Protein AF-A0AA40ZXF4-F1 (afdb_monomer)

InterPr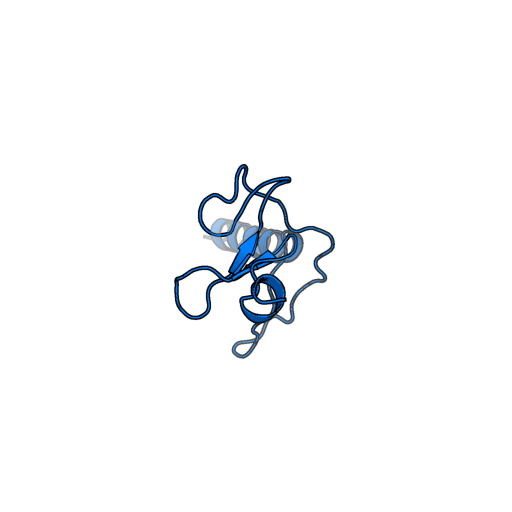o domains:
  IPR008635 Trimeric autotransporter adhesin YadA-like, stalk domain [PF05662] (38-73)
  IPR011049 Serralysin-like metalloprotease, C-terminal [G3DSA:2.150.10.10] (1-66)
  IPR011049 Serralysin-like metalloprotease, C-terminal [SSF101967] (14-65)

Nearest PDB structures (foldseek):
  3zmf-assembly1_C-2  TM=8.956E-01  e=5.309E-02  Saccharomyces cerevisiae
  3la9-assembly1_A  TM=9.285E-01  e=6.059E-02  Burkholderia pseudomallei 1710b
  3wpa-assembly1_A  TM=4.860E-01  e=5.616E-03  Acinetobacter sp. Tol 5

Secondary structure (DSSP, 8-state):
-HHHHTT-SSSEEE-SSTT-EEE--TT--SSS--S-----S-PPPP-STT--PPPPHHHHHHHHHHHHHHHHT-

Mean predicted aligned error: 3.51 Å

Sequence (74 aa):
MNNVSNGTTGVVQRTSATDVTTLTASGGTAANPGNAQKLTNLAAATLSAASTDAVNGSQLYTTNQNVATAAANT

Solvent-accessible surface area (backbone atoms only — not comparable to full-atom values): 4724 Å² total; per-residue (Å²): 113,66,47,63,79,60,32,63,56,73,56,56,12,43,40,96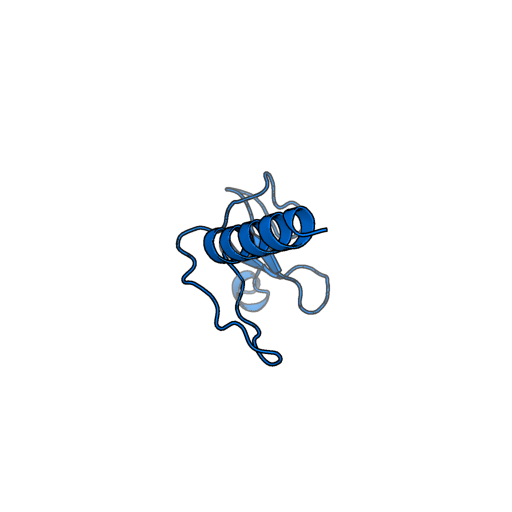,53,87,98,40,68,42,64,31,33,94,93,34,39,59,91,52,26,70,63,89,74,87,87,74,96,62,64,80,42,69,91,53,98,83,56,86,58,68,75,36,70,69,61,54,48,56,51,51,52,53,51,53,56,57,65,71,75,112

Foldseek 3Di:
DVCVVQQFDDQWRDAPDPPDIAGADVVATNVGRDDHDDDPPFDAFDDDPPTPGDHDPVVVVVVVVVVVVVVVVD

Organism: NCBI:txid172044

Structure (mmCIF, N/CA/C/O backbone):
data_AF-A0AA40ZXF4-F1
#
_entry.id   AF-A0AA40ZXF4-F1
#
loop_
_atom_site.group_PDB
_atom_site.id
_atom_site.type_symbol
_atom_site.label_atom_id
_atom_site.label_alt_id
_atom_site.label_comp_id
_atom_site.label_asym_id
_atom_site.label_entity_id
_atom_site.label_seq_id
_atom_site.pdbx_PDB_ins_code
_atom_site.Cartn_x
_atom_site.Cartn_y
_atom_site.Cartn_z
_atom_site.occupancy
_atom_site.B_iso_or_equiv
_atom_site.auth_seq_id
_atom_site.auth_comp_id
_atom_site.auth_asym_id
_atom_site.auth_atom_id
_atom_site.pdbx_PDB_model_num
ATOM 1 N N . MET A 1 1 ? 10.740 -7.208 -28.883 1.00 65.88 1 MET A N 1
ATOM 2 C CA . MET A 1 1 ? 9.814 -8.025 -28.061 1.00 65.88 1 MET A CA 1
ATOM 3 C C . MET A 1 1 ? 10.4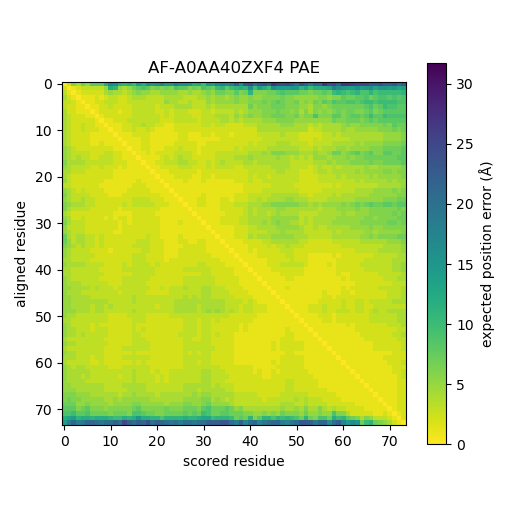14 -8.433 -26.711 1.00 65.88 1 MET A C 1
ATOM 5 O O . MET A 1 1 ? 9.653 -8.614 -25.773 1.00 65.88 1 MET A O 1
ATOM 9 N N . ASN A 1 2 ? 11.744 -8.500 -26.561 1.00 85.00 2 ASN A N 1
ATOM 10 C CA . ASN A 1 2 ? 12.409 -8.941 -25.324 1.00 85.00 2 ASN A CA 1
ATOM 11 C C . ASN A 1 2 ? 12.002 -8.140 -24.071 1.00 85.00 2 ASN A C 1
ATOM 13 O O . ASN A 1 2 ? 11.881 -8.716 -23.002 1.00 85.00 2 ASN A O 1
ATOM 17 N N . ASN A 1 3 ? 11.714 -6.840 -24.199 1.00 88.88 3 ASN A N 1
ATOM 18 C CA . ASN A 1 3 ? 11.3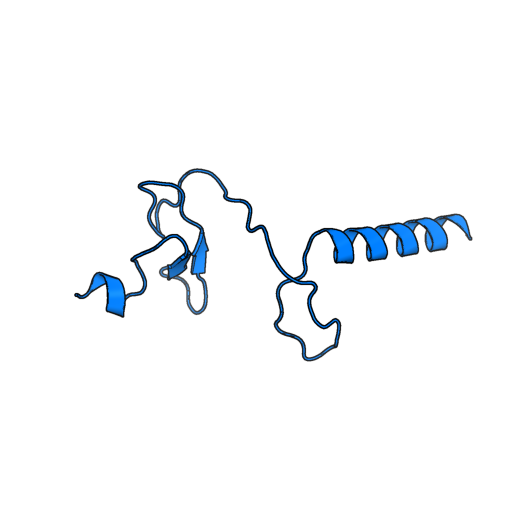23 -5.995 -23.060 1.00 88.88 3 ASN A CA 1
ATOM 19 C C . ASN A 1 3 ? 9.960 -6.370 -22.452 1.00 88.88 3 ASN A C 1
ATOM 21 O O . ASN A 1 3 ? 9.771 -6.224 -21.250 1.00 88.88 3 ASN A O 1
ATOM 25 N N . VAL A 1 4 ? 9.019 -6.887 -23.253 1.00 90.94 4 VAL A N 1
ATOM 26 C CA . VAL A 1 4 ? 7.721 -7.364 -22.742 1.00 90.94 4 VAL A CA 1
ATOM 27 C C . VAL A 1 4 ? 7.907 -8.703 -22.036 1.00 90.94 4 VAL A C 1
ATOM 29 O O . VAL A 1 4 ? 7.452 -8.868 -20.910 1.00 90.94 4 VAL A O 1
ATOM 32 N N . SER A 1 5 ? 8.654 -9.627 -22.650 1.00 89.75 5 SER A N 1
ATOM 33 C CA . SER A 1 5 ? 8.989 -10.926 -22.048 1.00 89.75 5 SER A CA 1
ATOM 34 C C . SER A 1 5 ? 9.775 -10.786 -20.741 1.00 89.75 5 SER A C 1
ATOM 36 O O . SER A 1 5 ? 9.573 -11.559 -19.811 1.00 89.75 5 SER A O 1
ATOM 38 N N . ASN A 1 6 ? 10.630 -9.767 -20.651 1.00 89.12 6 ASN A N 1
ATOM 39 C CA . ASN A 1 6 ? 11.416 -9.468 -19.458 1.00 89.12 6 ASN A CA 1
ATOM 40 C C . ASN A 1 6 ? 10.653 -8.608 -18.434 1.00 89.12 6 ASN A C 1
ATOM 42 O O . ASN A 1 6 ? 11.178 -8.347 -17.355 1.00 89.12 6 ASN A O 1
ATOM 46 N N . GLY A 1 7 ? 9.437 -8.150 -18.752 1.00 92.44 7 GLY A N 1
ATOM 47 C CA . GLY A 1 7 ? 8.634 -7.305 -17.866 1.00 92.44 7 GLY A CA 1
ATOM 48 C C . GLY A 1 7 ? 9.235 -5.920 -17.603 1.00 92.44 7 GLY A C 1
ATOM 49 O O . GLY A 1 7 ? 9.013 -5.363 -16.534 1.00 92.44 7 GLY A O 1
ATOM 50 N N . THR A 1 8 ? 10.003 -5.363 -18.542 1.00 92.06 8 THR A N 1
ATOM 51 C CA . THR A 1 8 ? 10.623 -4.025 -18.446 1.00 92.06 8 THR A CA 1
ATOM 52 C C . THR A 1 8 ? 9.850 -2.957 -19.229 1.00 92.06 8 THR A C 1
ATOM 54 O O . THR A 1 8 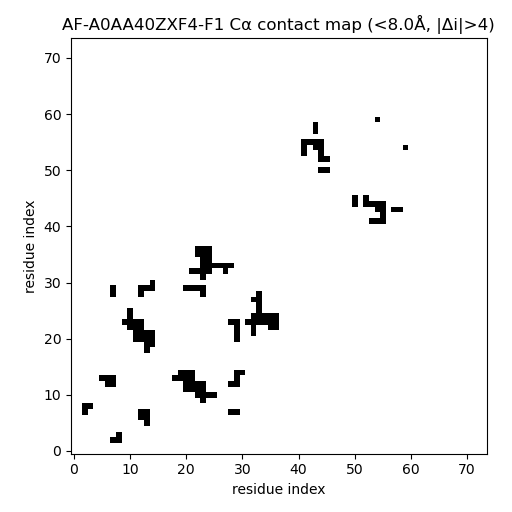? 10.384 -1.910 -19.581 1.00 92.06 8 THR A O 1
ATOM 57 N N . THR A 1 9 ? 8.584 -3.223 -19.560 1.00 90.56 9 THR A N 1
ATOM 58 C CA . THR A 1 9 ? 7.705 -2.295 -20.289 1.00 90.56 9 THR A CA 1
ATOM 59 C C . THR A 1 9 ? 6.479 -1.968 -19.445 1.00 90.56 9 THR A C 1
ATOM 61 O O . THR A 1 9 ? 5.778 -2.878 -19.016 1.00 90.56 9 THR A O 1
ATOM 64 N N . GLY A 1 10 ? 6.197 -0.676 -19.254 1.00 93.31 10 GLY A N 1
ATOM 65 C CA . GLY A 1 10 ? 5.047 -0.181 -18.492 1.00 93.31 10 GLY A CA 1
ATOM 66 C C . GLY A 1 10 ? 5.445 0.593 -17.235 1.00 93.31 10 GLY A C 1
ATOM 67 O O . GLY A 1 10 ? 6.622 0.840 -16.985 1.00 93.31 10 GLY A O 1
ATOM 68 N N . VAL A 1 11 ? 4.438 0.992 -16.453 1.00 95.50 11 VAL A N 1
ATOM 69 C CA . VAL A 1 11 ? 4.624 1.742 -15.195 1.00 95.50 11 VAL A CA 1
ATOM 70 C C . VAL A 1 11 ? 5.010 0.857 -14.011 1.00 95.50 11 VAL A C 1
ATOM 72 O O . VAL A 1 11 ? 5.475 1.382 -13.009 1.00 95.50 11 VAL A O 1
ATOM 75 N N . VAL A 1 12 ? 4.824 -0.462 -14.118 1.00 96.12 12 V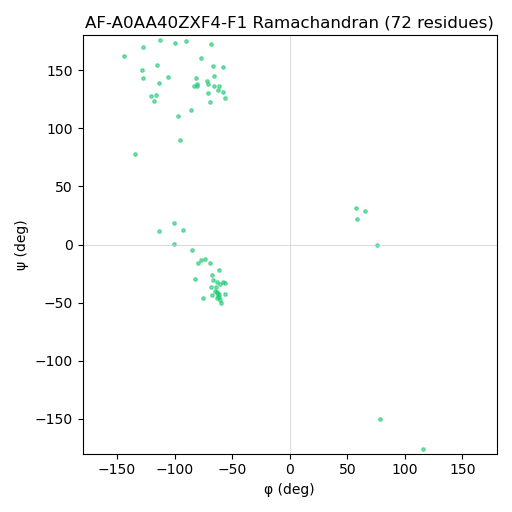AL A N 1
ATOM 76 C CA . VAL A 1 12 ? 5.318 -1.466 -13.168 1.00 96.12 12 VAL A CA 1
ATOM 77 C C . VAL A 1 12 ? 6.282 -2.367 -13.925 1.00 96.12 12 VAL A C 1
ATOM 79 O O . VAL A 1 12 ? 5.905 -2.935 -14.948 1.00 96.12 12 VAL A O 1
ATOM 82 N N . GLN A 1 13 ? 7.518 -2.482 -13.445 1.00 96.94 13 GLN A N 1
ATOM 83 C CA . GLN A 1 13 ? 8.572 -3.239 -14.122 1.00 96.94 13 GLN A CA 1
ATOM 84 C C . GLN A 1 13 ? 9.223 -4.257 -13.180 1.00 96.94 13 GLN A C 1
ATOM 86 O O . GLN A 1 13 ? 9.420 -3.973 -11.996 1.00 96.94 13 GLN A O 1
ATOM 91 N N . ARG A 1 14 ? 9.585 -5.439 -13.698 1.00 96.06 14 ARG A N 1
ATOM 92 C CA . ARG A 1 14 ? 10.395 -6.435 -12.973 1.00 96.06 14 ARG A CA 1
ATOM 93 C C . ARG A 1 14 ? 11.801 -5.903 -12.728 1.00 96.06 14 ARG A C 1
ATOM 95 O O . ARG A 1 14 ? 12.428 -5.350 -13.629 1.00 96.06 14 ARG A O 1
ATOM 102 N N . THR A 1 15 ? 12.298 -6.107 -11.515 1.00 94.19 15 THR A N 1
ATOM 103 C CA . THR A 1 15 ? 13.684 -5.793 -11.156 1.00 94.19 15 THR A CA 1
ATOM 104 C C . THR A 1 15 ? 14.597 -6.999 -11.408 1.00 94.19 15 THR A C 1
ATOM 106 O O . THR A 1 15 ? 14.132 -8.077 -11.782 1.00 94.19 15 THR A O 1
ATOM 109 N N . SER A 1 16 ? 15.906 -6.829 -11.212 1.00 92.56 16 SER A N 1
ATOM 110 C CA . SER A 1 16 ? 16.856 -7.950 -11.198 1.00 92.56 16 SER A CA 1
ATOM 111 C C . SER A 1 16 ? 16.760 -8.803 -9.928 1.00 92.56 16 SER A C 1
ATOM 113 O O . SER A 1 16 ? 17.327 -9.893 -9.899 1.00 92.56 16 SER A O 1
ATOM 115 N N . ALA A 1 17 ? 16.058 -8.330 -8.893 1.00 93.94 17 ALA A N 1
ATOM 116 C CA . ALA A 1 17 ? 15.797 -9.101 -7.688 1.00 93.94 17 ALA A CA 1
ATOM 117 C C . ALA A 1 17 ? 14.625 -10.067 -7.916 1.00 93.94 17 ALA A C 1
ATOM 119 O O . ALA A 1 17 ? 13.614 -9.718 -8.533 1.00 93.94 17 ALA A O 1
ATOM 120 N N . THR A 1 18 ? 14.776 -11.293 -7.415 1.00 94.31 18 THR A N 1
ATOM 121 C CA . THR A 1 18 ? 13.764 -12.350 -7.515 1.00 94.31 18 THR A CA 1
ATOM 122 C C . THR A 1 18 ? 12.451 -11.890 -6.887 1.00 94.31 18 THR A C 1
ATOM 124 O O . THR A 1 18 ? 12.453 -11.359 -5.783 1.00 94.31 18 THR A O 1
ATOM 127 N N . ASP A 1 19 ? 11.347 -12.082 -7.611 1.00 93.88 19 ASP A N 1
ATOM 128 C CA . ASP A 1 19 ? 9.975 -11.783 -7.176 1.00 93.88 19 ASP A CA 1
ATOM 129 C C . ASP A 1 19 ? 9.697 -10.320 -6.781 1.00 93.88 19 ASP A C 1
ATOM 131 O O . ASP A 1 19 ? 8.719 -10.028 -6.095 1.00 93.88 19 ASP A O 1
ATOM 135 N N . VAL A 1 20 ? 10.513 -9.371 -7.259 1.00 95.19 20 VAL A N 1
ATOM 136 C CA . VAL A 1 20 ? 10.333 -7.937 -6.984 1.00 95.19 20 VAL A CA 1
ATOM 137 C C . VAL A 1 20 ? 10.035 -7.147 -8.258 1.00 95.19 20 VAL A C 1
ATOM 139 O O . VAL A 1 20 ? 10.786 -7.175 -9.240 1.00 95.19 20 VAL A O 1
ATOM 142 N N . THR A 1 21 ? 8.965 -6.354 -8.200 1.00 96.44 21 THR A N 1
ATOM 143 C CA . THR A 1 21 ? 8.614 -5.330 -9.194 1.00 96.44 21 THR A CA 1
ATOM 144 C C . THR A 1 21 ? 8.663 -3.934 -8.583 1.00 96.44 21 THR A C 1
ATOM 146 O O . THR A 1 21 ? 8.440 -3.780 -7.385 1.00 96.44 21 THR A O 1
ATOM 149 N N . THR A 1 22 ? 8.881 -2.906 -9.401 1.00 96.75 22 THR A N 1
ATOM 150 C CA . THR A 1 22 ? 8.889 -1.501 -8.968 1.00 96.75 22 THR A CA 1
ATOM 151 C C . THR A 1 22 ? 7.976 -0.637 -9.834 1.00 96.75 22 THR A C 1
ATOM 153 O O . THR A 1 22 ? 7.811 -0.921 -11.022 1.00 96.75 22 THR A O 1
ATOM 156 N N . LEU A 1 23 ? 7.402 0.424 -9.256 1.00 97.81 23 LEU A N 1
ATOM 157 C CA . LEU A 1 23 ? 6.743 1.477 -10.030 1.00 97.81 23 LEU A CA 1
ATOM 158 C C . LEU A 1 23 ? 7.795 2.437 -10.592 1.00 97.81 23 LEU A C 1
ATOM 160 O O . LEU A 1 23 ? 8.688 2.879 -9.871 1.00 97.81 23 LEU A O 1
ATOM 164 N N . THR A 1 24 ? 7.651 2.813 -11.857 1.00 97.38 24 THR A N 1
ATOM 165 C CA . THR A 1 24 ? 8.555 3.748 -12.532 1.00 97.38 24 THR A CA 1
ATOM 166 C C . THR A 1 24 ? 7.842 5.048 -12.887 1.00 97.38 24 THR A C 1
ATOM 168 O O . THR A 1 24 ? 6.697 5.043 -13.349 1.00 97.38 24 THR A O 1
ATOM 171 N N . ALA A 1 25 ? 8.528 6.174 -12.705 1.00 97.38 25 ALA A N 1
ATOM 172 C CA . ALA A 1 25 ? 8.108 7.465 -13.234 1.00 97.38 25 ALA A CA 1
ATOM 173 C C . ALA A 1 25 ? 8.207 7.496 -14.772 1.00 97.38 25 ALA A C 1
ATOM 175 O O . ALA A 1 25 ? 8.743 6.583 -15.402 1.00 97.38 25 ALA A O 1
ATOM 176 N N . SER A 1 26 ? 7.701 8.567 -15.390 1.00 95.12 26 SER A N 1
ATOM 177 C CA . SER A 1 26 ? 7.866 8.778 -16.833 1.00 95.12 26 SER A CA 1
ATOM 178 C C . SER A 1 26 ? 9.353 8.780 -17.208 1.00 95.12 26 SER A C 1
ATOM 180 O O . SER A 1 26 ? 10.141 9.507 -16.604 1.00 95.12 26 SER A O 1
ATOM 182 N N . GLY A 1 27 ? 9.738 7.936 -18.170 1.00 92.56 27 GLY A N 1
ATOM 183 C CA . GLY A 1 27 ? 11.133 7.743 -18.585 1.00 92.56 27 GLY A CA 1
ATOM 184 C C . GLY A 1 27 ? 11.996 6.906 -17.629 1.00 92.56 27 GLY A C 1
ATOM 185 O O . GLY A 1 27 ? 13.167 6.681 -17.925 1.00 92.56 27 GLY A O 1
ATOM 186 N N . GLY A 1 28 ? 11.444 6.434 -16.507 1.00 95.69 28 GLY A N 1
ATOM 187 C CA . GLY A 1 28 ? 12.138 5.564 -15.561 1.00 95.69 28 GLY A CA 1
ATOM 188 C C . GLY A 1 28 ? 12.235 4.109 -16.031 1.00 95.69 28 GLY A C 1
ATOM 189 O O . GLY A 1 28 ? 11.466 3.636 -16.871 1.00 95.69 28 GLY A O 1
ATOM 190 N N . THR A 1 29 ? 13.174 3.375 -15.443 1.00 95.56 29 THR A N 1
ATOM 191 C CA . THR A 1 29 ? 13.369 1.930 -15.646 1.00 95.56 29 THR A CA 1
ATOM 192 C C . THR A 1 29 ? 13.398 1.207 -14.304 1.00 95.56 29 THR A C 1
ATOM 194 O O . THR A 1 29 ? 13.507 1.841 -13.259 1.00 95.56 29 THR A O 1
ATOM 197 N N . ALA A 1 30 ? 13.360 -0.126 -14.301 1.00 95.19 30 ALA A N 1
ATOM 198 C CA . ALA A 1 30 ? 13.491 -0.886 -13.056 1.00 95.19 30 ALA A CA 1
ATOM 199 C C . ALA A 1 30 ? 14.797 -0.599 -12.279 1.00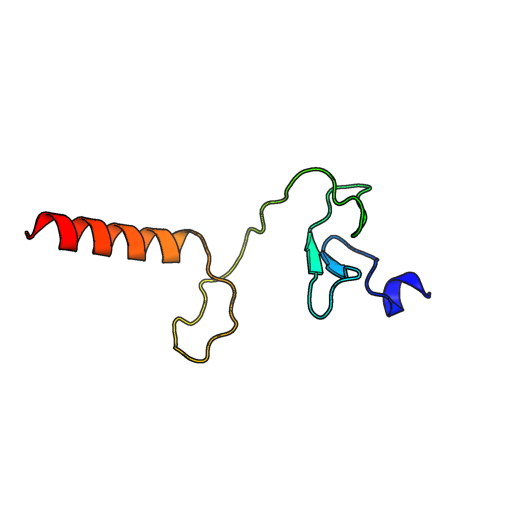 95.19 30 ALA A C 1
ATOM 201 O O . ALA A 1 30 ? 14.796 -0.643 -11.052 1.00 95.19 30 ALA A O 1
ATOM 202 N N . ALA A 1 31 ? 15.898 -0.291 -12.977 1.00 94.38 31 ALA A N 1
ATOM 203 C CA . ALA A 1 31 ? 17.184 0.047 -12.357 1.00 94.38 31 ALA A CA 1
ATOM 204 C C . ALA A 1 31 ? 17.260 1.516 -11.905 1.00 94.38 31 ALA A C 1
ATOM 206 O O . ALA A 1 31 ? 17.939 1.840 -10.933 1.00 94.38 31 ALA A O 1
ATOM 207 N N . ASN A 1 32 ? 16.550 2.408 -12.600 1.00 96.31 32 ASN A N 1
ATOM 208 C CA . ASN A 1 32 ? 16.500 3.838 -12.311 1.00 96.31 32 ASN A CA 1
ATOM 209 C C . ASN A 1 32 ? 15.037 4.309 -12.362 1.00 96.31 32 ASN A C 1
ATOM 211 O O . ASN A 1 32 ? 14.615 4.893 -13.364 1.00 96.31 32 ASN A O 1
ATOM 215 N N . PRO A 1 33 ? 14.240 4.042 -11.309 1.00 96.81 33 PRO A N 1
ATOM 216 C CA . PRO A 1 33 ? 12.787 4.230 -11.350 1.00 96.81 33 PRO A CA 1
ATOM 217 C C . PRO A 1 33 ? 12.347 5.697 -11.418 1.00 96.81 33 PRO A C 1
ATOM 219 O O . PRO A 1 33 ? 11.207 5.971 -11.786 1.00 96.81 33 PRO A O 1
ATOM 222 N N . GLY A 1 34 ? 13.237 6.643 -11.109 1.00 97.00 34 GLY A N 1
ATOM 223 C CA . GLY A 1 34 ? 12.898 8.058 -10.986 1.00 97.00 34 GLY A CA 1
ATOM 224 C C . GLY A 1 34 ? 12.214 8.357 -9.650 1.00 97.00 34 GLY A C 1
ATOM 225 O O . GLY A 1 34 ? 12.492 7.705 -8.644 1.00 97.00 34 GLY A O 1
ATOM 226 N N . ASN A 1 35 ? 11.338 9.364 -9.629 1.00 97.50 35 ASN A N 1
ATOM 227 C CA . ASN A 1 35 ? 10.619 9.756 -8.416 1.00 97.50 35 ASN A CA 1
ATOM 228 C C . ASN A 1 35 ? 9.659 8.655 -7.944 1.00 97.50 35 ASN A C 1
ATOM 230 O O . ASN A 1 35 ? 9.035 7.970 -8.754 1.00 97.50 35 ASN A O 1
ATOM 234 N N . ALA A 1 36 ? 9.511 8.525 -6.623 1.00 97.62 36 ALA A N 1
ATOM 235 C CA . ALA A 1 36 ? 8.578 7.582 -6.021 1.00 97.62 36 ALA A CA 1
ATOM 236 C C . ALA A 1 36 ? 7.129 7.898 -6.421 1.00 97.62 36 ALA A C 1
ATOM 238 O O . ALA A 1 36 ? 6.689 9.048 -6.382 1.00 97.62 36 ALA A O 1
ATOM 239 N N . GLN A 1 37 ? 6.378 6.850 -6.752 1.00 97.75 37 GLN A N 1
ATOM 240 C CA . GLN A 1 37 ? 5.017 6.955 -7.262 1.00 97.75 37 GLN A CA 1
ATOM 241 C C . GLN A 1 37 ? 4.003 6.542 -6.193 1.00 97.75 37 GLN A C 1
ATOM 243 O O . GLN A 1 37 ? 4.229 5.603 -5.430 1.00 97.75 37 GLN A O 1
ATOM 248 N N . LYS A 1 38 ? 2.847 7.209 -6.168 1.00 97.38 38 LYS A N 1
ATOM 249 C CA . LYS A 1 38 ? 1.681 6.729 -5.416 1.00 97.38 38 LYS A CA 1
ATOM 250 C C . LYS A 1 38 ? 0.922 5.709 -6.261 1.00 97.38 38 LYS A C 1
ATOM 252 O O . LYS A 1 38 ? 0.660 5.971 -7.432 1.00 97.38 38 LYS A O 1
ATOM 257 N N . LEU A 1 39 ? 0.499 4.607 -5.647 1.00 96.88 39 LEU A N 1
ATOM 258 C CA . LEU A 1 39 ? -0.493 3.699 -6.220 1.00 96.88 39 LEU A CA 1
ATOM 259 C C . LEU A 1 39 ? -1.866 4.050 -5.634 1.00 96.88 39 LEU A C 1
ATOM 261 O O . LEU A 1 39 ? -2.094 3.891 -4.436 1.00 96.88 39 LEU A O 1
ATOM 265 N N . THR A 1 40 ? -2.752 4.604 -6.458 1.00 97.56 40 THR A N 1
ATOM 266 C CA . THR A 1 40 ? -4.093 5.052 -6.048 1.00 97.56 40 THR A CA 1
ATOM 267 C C . THR A 1 40 ? -5.173 4.185 -6.695 1.00 97.56 40 THR A C 1
ATOM 269 O O . THR A 1 40 ? -4.861 3.291 -7.477 1.00 97.56 40 THR A O 1
ATOM 272 N N . ASN A 1 41 ? -6.444 4.433 -6.349 1.00 97.94 41 ASN A N 1
ATOM 273 C CA . ASN A 1 41 ? -7.586 3.633 -6.811 1.00 97.94 41 ASN A CA 1
ATOM 274 C C . ASN A 1 41 ? -7.472 2.140 -6.442 1.00 97.94 41 ASN A C 1
ATOM 276 O O . ASN A 1 41 ? -7.932 1.259 -7.163 1.00 97.94 41 ASN A O 1
ATOM 280 N N . LEU A 1 42 ? -6.830 1.865 -5.306 1.00 98.38 42 LEU A N 1
ATOM 281 C CA . LEU A 1 42 ? -6.711 0.530 -4.746 1.00 98.38 42 LEU A CA 1
ATOM 282 C C . LEU A 1 42 ? -7.950 0.241 -3.895 1.00 98.38 42 LEU A C 1
ATOM 284 O O . LEU A 1 42 ? -8.185 0.914 -2.884 1.00 98.38 42 LEU A O 1
ATOM 288 N N . ALA A 1 43 ? -8.739 -0.748 -4.312 1.00 98.62 43 ALA A N 1
ATOM 289 C CA . ALA A 1 43 ? -9.833 -1.271 -3.503 1.00 98.62 43 ALA A CA 1
ATOM 290 C C . ALA A 1 43 ? -9.303 -1.776 -2.151 1.00 98.62 43 ALA A C 1
ATOM 292 O O . ALA A 1 43 ? -8.136 -2.146 -2.032 1.00 98.62 43 ALA A O 1
ATOM 293 N N . ALA A 1 44 ? -10.147 -1.766 -1.121 1.00 98.75 44 ALA A N 1
ATOM 294 C CA . ALA A 1 44 ? -9.752 -2.296 0.178 1.00 98.75 44 ALA A CA 1
ATOM 295 C C . ALA A 1 44 ? -9.433 -3.797 0.066 1.00 98.75 44 ALA A C 1
ATOM 297 O O . ALA A 1 44 ? -10.211 -4.558 -0.508 1.00 98.75 44 ALA A O 1
ATOM 298 N N . ALA A 1 45 ? -8.301 -4.202 0.636 1.00 98.50 45 ALA A N 1
ATOM 299 C CA . ALA A 1 45 ? -7.858 -5.588 0.698 1.00 98.50 45 ALA A CA 1
ATOM 300 C C . ALA A 1 45 ? -8.762 -6.456 1.575 1.00 98.50 45 ALA A C 1
ATOM 302 O O . ALA A 1 45 ? -9.305 -5.985 2.582 1.00 98.50 45 ALA A O 1
ATOM 303 N N . THR A 1 46 ? -8.800 -7.755 1.288 1.00 98.62 46 THR A N 1
ATOM 304 C CA . THR A 1 46 ? -9.287 -8.739 2.260 1.00 98.62 46 THR A CA 1
ATOM 305 C C . THR A 1 46 ? -8.289 -8.843 3.414 1.00 98.62 46 THR A C 1
ATOM 307 O O . THR A 1 46 ? -7.121 -9.159 3.196 1.00 98.62 46 THR A O 1
ATO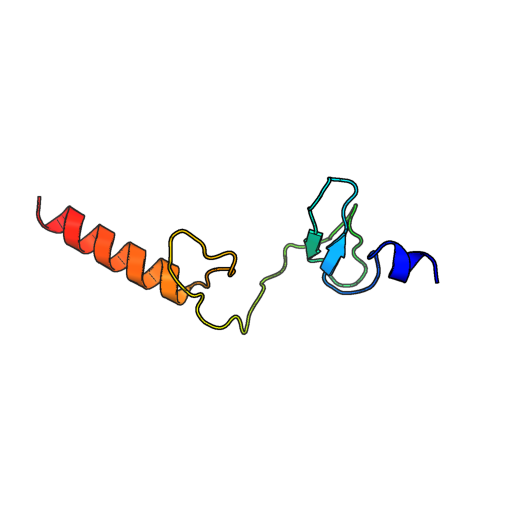M 310 N N . LEU A 1 47 ? -8.728 -8.610 4.655 1.00 97.69 47 LEU A N 1
ATOM 311 C CA . LEU A 1 47 ? -7.866 -8.709 5.839 1.00 97.69 47 LEU A CA 1
ATOM 312 C C . LEU A 1 47 ? -8.002 -10.092 6.487 1.00 97.69 47 LEU A C 1
ATOM 314 O O . LEU A 1 47 ? -8.854 -10.312 7.345 1.00 97.69 47 LEU A O 1
ATOM 318 N N . SER A 1 48 ? -7.166 -11.035 6.052 1.00 98.19 48 SER A N 1
ATOM 319 C CA . SER A 1 48 ? -7.068 -12.383 6.624 1.00 98.19 48 SER A CA 1
ATOM 320 C C . SER A 1 48 ? -5.620 -12.875 6.616 1.00 98.19 48 SER A C 1
ATOM 322 O O . SER A 1 48 ? -4.793 -12.351 5.873 1.00 98.19 48 SER A O 1
ATOM 324 N N . ALA A 1 49 ? -5.314 -13.906 7.409 1.00 98.12 49 ALA A N 1
ATOM 325 C CA . ALA A 1 49 ? -3.957 -14.450 7.535 1.00 98.12 49 ALA A CA 1
ATOM 326 C C . ALA A 1 49 ? -3.374 -15.011 6.223 1.00 98.12 49 ALA A C 1
ATOM 328 O O . ALA A 1 49 ? -2.161 -15.124 6.097 1.00 98.12 49 ALA A O 1
ATOM 329 N N . ALA A 1 50 ? -4.227 -15.365 5.258 1.00 98.12 50 ALA A N 1
ATOM 330 C CA . ALA A 1 50 ? -3.820 -15.913 3.966 1.00 98.12 50 ALA A CA 1
ATOM 331 C C . ALA A 1 50 ? -3.833 -14.873 2.830 1.00 98.12 50 ALA A C 1
ATOM 333 O O . ALA A 1 50 ? -3.563 -15.225 1.684 1.00 98.12 50 ALA A O 1
ATOM 334 N N . SER A 1 51 ? -4.195 -13.616 3.112 1.00 98.38 51 SER A N 1
ATOM 335 C CA . SER A 1 51 ? -4.336 -12.592 2.075 1.00 98.38 51 SER A CA 1
ATOM 336 C C . SER A 1 51 ? -2.986 -12.161 1.503 1.00 98.38 51 SER A C 1
ATOM 338 O O . SER A 1 51 ? -2.029 -11.935 2.242 1.00 98.38 51 SER A O 1
ATOM 340 N N . THR A 1 52 ? -2.938 -11.988 0.183 1.00 98.12 52 THR A N 1
ATOM 341 C CA . THR A 1 52 ? -1.811 -11.390 -0.553 1.00 98.12 52 THR A CA 1
ATOM 342 C C . THR A 1 52 ? -2.192 -10.048 -1.182 1.00 98.12 52 THR A C 1
ATOM 34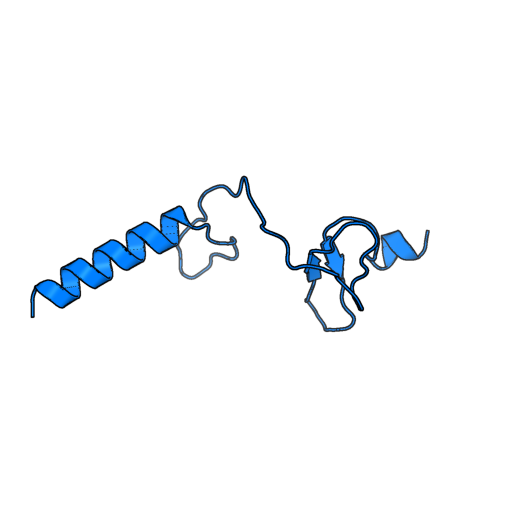4 O O . THR A 1 52 ? -1.475 -9.535 -2.041 1.00 98.12 52 THR A O 1
ATOM 347 N N . ASP A 1 53 ? -3.343 -9.495 -0.797 1.00 98.69 53 ASP A N 1
ATOM 348 C CA . ASP A 1 53 ? -3.837 -8.223 -1.307 1.00 98.69 53 ASP A CA 1
ATOM 349 C C . ASP A 1 53 ? -3.004 -7.062 -0.746 1.00 98.69 53 ASP A C 1
ATOM 351 O O . ASP A 1 53 ? -2.655 -7.025 0.437 1.00 98.69 53 ASP A O 1
ATOM 355 N N . ALA A 1 54 ? -2.731 -6.058 -1.577 1.00 98.12 54 ALA A N 1
ATOM 356 C CA . ALA A 1 54 ? -2.136 -4.815 -1.103 1.00 98.12 54 ALA A CA 1
ATOM 357 C C . ALA A 1 54 ? -3.157 -4.018 -0.272 1.00 98.12 54 ALA A C 1
ATOM 359 O O . ALA A 1 54 ? -4.273 -3.768 -0.725 1.00 98.12 54 ALA A O 1
ATOM 360 N N . VAL A 1 55 ? -2.763 -3.567 0.922 1.00 98.56 55 VAL A N 1
ATOM 361 C CA . VAL A 1 55 ? -3.606 -2.719 1.780 1.00 98.56 55 VAL A CA 1
ATOM 362 C C . VAL A 1 55 ? -3.546 -1.258 1.343 1.00 98.56 55 VAL A C 1
ATOM 364 O O . VAL A 1 55 ? -2.490 -0.750 0.958 1.00 98.56 55 VAL A O 1
ATOM 367 N N . ASN A 1 56 ? -4.672 -0.553 1.434 1.00 98.69 56 ASN A N 1
ATOM 368 C CA . ASN A 1 56 ? -4.725 0.877 1.138 1.00 98.69 56 ASN A CA 1
ATOM 369 C C . ASN A 1 56 ? -4.698 1.741 2.417 1.00 98.69 56 ASN A C 1
ATOM 371 O O . ASN A 1 56 ? -4.785 1.256 3.549 1.00 98.69 56 ASN A O 1
ATOM 375 N N . GLY A 1 57 ? -4.601 3.059 2.230 1.00 98.81 57 GLY A N 1
ATOM 376 C CA . GLY A 1 57 ? -4.487 4.009 3.338 1.00 98.81 57 GLY A CA 1
ATOM 377 C C . GLY A 1 57 ? -5.694 4.048 4.282 1.00 98.81 57 GLY A C 1
ATOM 378 O O . GLY A 1 57 ? -5.499 4.268 5.475 1.00 98.81 57 GLY A O 1
ATOM 379 N N . SER A 1 58 ? -6.924 3.809 3.805 1.00 98.69 58 SER A N 1
ATOM 380 C CA . SER A 1 58 ? -8.103 3.848 4.685 1.00 98.69 58 SER A CA 1
ATOM 381 C C . SER A 1 58 ? -8.105 2.690 5.681 1.00 98.69 58 SER A C 1
ATOM 383 O O . SER A 1 58 ? -8.464 2.884 6.838 1.00 98.69 58 SER A O 1
ATOM 385 N N . GLN A 1 59 ? -7.645 1.507 5.267 1.00 98.75 59 GLN A N 1
ATOM 386 C CA . GLN A 1 59 ? -7.545 0.342 6.154 1.00 98.75 59 GLN A CA 1
ATOM 387 C C . GLN A 1 59 ? -6.489 0.546 7.249 1.00 98.75 59 GLN A C 1
ATOM 389 O O . GLN A 1 59 ? -6.742 0.264 8.425 1.00 98.75 59 GLN A O 1
ATOM 394 N N . LEU A 1 60 ? -5.321 1.085 6.879 1.00 98.56 60 LEU A N 1
ATOM 395 C CA . LEU A 1 60 ? -4.276 1.420 7.849 1.00 98.56 60 LEU A CA 1
ATOM 396 C C . LEU A 1 60 ? -4.739 2.524 8.808 1.00 98.56 60 LEU A C 1
ATOM 398 O O . LEU A 1 60 ? -4.500 2.435 10.010 1.00 98.56 60 LEU A O 1
ATOM 402 N N . TYR A 1 61 ? -5.452 3.531 8.300 1.00 98.75 61 TYR A N 1
ATOM 403 C CA . TYR A 1 61 ? -6.025 4.589 9.127 1.00 98.75 61 TYR A CA 1
ATOM 404 C C . TYR A 1 61 ? -6.996 4.035 10.178 1.00 98.75 61 TYR A C 1
ATOM 406 O O . TYR A 1 61 ? -6.826 4.320 11.361 1.00 98.75 61 TYR A O 1
ATOM 414 N N . THR A 1 62 ? -7.958 3.192 9.785 1.00 98.62 62 THR A N 1
ATOM 415 C CA . THR A 1 62 ? -8.879 2.539 10.733 1.00 98.62 62 THR A CA 1
ATOM 416 C C . THR A 1 62 ? -8.128 1.745 11.804 1.00 98.62 62 THR A C 1
ATOM 418 O O . THR A 1 62 ? -8.453 1.843 12.985 1.00 98.62 62 THR A O 1
ATOM 421 N N . THR A 1 63 ? -7.087 1.006 11.413 1.00 98.38 63 THR A N 1
ATOM 422 C CA . THR A 1 63 ? -6.241 0.263 12.361 1.00 98.38 63 THR A CA 1
ATOM 423 C C . THR A 1 63 ? -5.570 1.207 13.364 1.00 98.38 63 THR A C 1
ATOM 425 O O . THR A 1 63 ? -5.646 0.974 14.570 1.00 98.38 63 THR A O 1
ATOM 428 N N . ASN A 1 64 ? -4.974 2.305 12.894 1.00 98.56 64 ASN A N 1
ATOM 429 C CA . ASN A 1 64 ? -4.298 3.275 13.758 1.00 98.56 64 ASN A CA 1
ATOM 430 C C . ASN A 1 64 ? -5.259 3.972 14.729 1.00 98.56 64 ASN A C 1
ATOM 432 O O . ASN A 1 64 ? -4.891 4.198 15.880 1.00 98.56 64 ASN A O 1
ATOM 436 N N . GLN A 1 65 ? -6.493 4.260 14.303 1.00 98.62 65 GLN A N 1
ATOM 437 C CA . GLN A 1 65 ? -7.527 4.795 15.193 1.00 98.62 65 GLN A CA 1
ATOM 438 C C . GLN A 1 65 ? -7.841 3.810 16.328 1.00 98.62 65 GLN A C 1
ATOM 440 O O . GLN A 1 65 ? -7.860 4.206 17.491 1.00 98.62 65 GLN A O 1
ATOM 445 N N . ASN A 1 66 ? -7.998 2.519 16.015 1.00 98.00 66 ASN A N 1
ATOM 446 C CA . ASN A 1 66 ? -8.246 1.488 17.025 1.00 98.00 66 ASN A CA 1
ATOM 447 C C . ASN A 1 66 ? -7.076 1.351 18.015 1.00 98.00 66 ASN A C 1
ATOM 449 O O . ASN A 1 66 ? -7.307 1.216 19.217 1.00 98.00 66 ASN A O 1
ATOM 453 N N . VAL A 1 67 ? -5.828 1.420 17.532 1.00 98.31 67 VAL A N 1
ATOM 454 C CA . VAL A 1 67 ? -4.624 1.398 18.386 1.00 98.31 67 VAL A CA 1
ATOM 455 C C . VAL A 1 67 ? -4.589 2.607 19.318 1.00 98.31 67 VAL A C 1
ATOM 457 O O . VAL A 1 67 ? -4.358 2.444 20.514 1.00 98.31 67 VAL A O 1
ATOM 460 N N . ALA A 1 68 ? -4.852 3.808 18.798 1.00 98.00 68 ALA A N 1
ATOM 461 C CA . ALA A 1 68 ? -4.888 5.022 19.608 1.00 98.00 68 ALA A CA 1
ATOM 462 C C . ALA A 1 68 ? -5.972 4.947 20.695 1.00 98.00 68 ALA A C 1
ATOM 464 O O . ALA A 1 68 ? -5.712 5.290 21.846 1.00 98.00 68 ALA A O 1
ATOM 465 N N . THR A 1 69 ? -7.164 4.441 20.360 1.00 97.94 69 THR A N 1
ATOM 466 C CA . THR A 1 69 ? -8.235 4.209 21.338 1.00 97.94 69 THR A CA 1
ATOM 467 C C . THR A 1 69 ? -7.828 3.196 22.405 1.00 97.94 69 THR A C 1
ATOM 469 O O . THR A 1 69 ? -8.067 3.434 23.584 1.00 97.94 69 THR A O 1
ATOM 472 N N . ALA A 1 70 ? -7.193 2.085 22.025 1.00 97.38 70 ALA A N 1
ATOM 473 C CA . ALA A 1 70 ? -6.729 1.086 22.984 1.00 97.38 70 ALA A CA 1
ATOM 474 C C . ALA A 1 70 ? -5.661 1.651 23.936 1.00 97.38 70 ALA A C 1
ATOM 476 O O . ALA A 1 70 ? -5.736 1.413 25.138 1.00 97.38 70 ALA A O 1
ATOM 477 N N . ALA A 1 71 ? -4.714 2.436 23.414 1.00 97.31 71 ALA A N 1
ATOM 478 C CA . ALA A 1 71 ? -3.663 3.079 24.202 1.00 97.31 71 ALA A CA 1
ATOM 479 C C . ALA A 1 71 ? -4.191 4.173 25.146 1.00 97.31 71 ALA A C 1
ATOM 481 O O . ALA A 1 71 ? -3.573 4.453 26.163 1.00 97.31 71 ALA A O 1
ATOM 482 N N . ALA A 1 72 ? -5.329 4.794 24.830 1.00 96.56 72 ALA A N 1
ATOM 483 C CA . ALA A 1 72 ? -5.967 5.776 25.706 1.00 96.56 72 ALA A CA 1
ATOM 484 C C . ALA A 1 72 ? -6.729 5.141 26.889 1.00 96.56 72 ALA A C 1
ATOM 486 O O . ALA A 1 72 ? -7.103 5.851 27.817 1.00 96.56 72 ALA A O 1
ATOM 487 N N . ASN A 1 73 ? -6.971 3.826 26.858 1.00 84.88 73 ASN A N 1
ATOM 488 C CA . ASN A 1 73 ? -7.692 3.087 27.902 1.00 84.88 73 ASN A CA 1
ATOM 489 C C . ASN A 1 73 ? -6.764 2.476 28.973 1.00 84.88 73 ASN A C 1
ATOM 491 O O . ASN A 1 73 ? -7.210 1.628 29.750 1.00 84.88 73 ASN A O 1
ATOM 495 N N . THR A 1 74 ? -5.489 2.868 28.997 1.00 73.94 74 THR A N 1
ATOM 496 C CA . THR A 1 74 ? -4.478 2.467 29.992 1.00 73.94 74 THR A CA 1
ATOM 497 C C . THR A 1 74 ? -4.053 3.658 30.828 1.00 73.94 74 THR A C 1
ATOM 499 O O . THR A 1 74 ? -3.857 3.475 32.047 1.00 73.94 74 THR A O 1
#

Radius of gyration: 17.42 Å; Cα contacts (8 Å, |Δi|>4): 76; chains: 1; bounding box: 27×26×58 Å

pLDDT: mean 95.4, std 5.3, range [65.88, 98.81]